Protein AF-M1NLS7-F1 (afdb_monomer)

Solvent-accessible surface area (backbone atoms only — not comparable to full-atom values): 6744 Å² total; per-residue (Å²): 143,86,83,73,52,64,53,57,59,54,39,70,31,14,44,52,48,53,53,27,53,63,67,74,65,62,52,66,69,62,51,50,51,53,51,74,77,38,82,60,50,49,46,54,43,33,30,41,42,26,51,18,30,62,67,53,44,54,85,90,66,55,61,90,79,60,52,68,75,55,49,66,70,65,54,44,78,66,51,42,55,50,37,37,54,51,47,58,44,45,70,30,74,93,73,18,61,49,35,55,54,35,57,73,71,75,50,35,70,59,38,52,54,43,55,59,73,23,61,77

Sequence (120 aa):
MGTWDVGPYDNDGAVDLLADIRADRFNFERFRFTIDEHRPDPDDSEMIIALGALASSGTDELPTGIRPEVLSRLFTPERVRWVRRQMERILDPENSELYAVWEATGELDDWLAATRAALP

Structure (mmCIF, N/CA/C/O backbone):
data_AF-M1NLS7-F1
#
_entry.id   AF-M1NLS7-F1
#
loop_
_atom_site.group_PDB
_atom_site.id
_atom_site.type_symbol
_atom_site.label_atom_id
_atom_site.label_alt_id
_atom_site.label_comp_id
_atom_site.label_asym_id
_atom_site.label_entity_id
_atom_site.label_seq_id
_atom_site.pdbx_PDB_ins_code
_atom_site.Cartn_x
_atom_site.Cartn_y
_atom_site.Cartn_z
_atom_site.occupancy
_atom_site.B_iso_or_equiv
_atom_site.auth_seq_id
_atom_site.auth_comp_id
_atom_site.auth_asym_id
_atom_site.auth_atom_id
_atom_site.pdbx_PDB_model_num
ATOM 1 N N . MET A 1 1 ? -23.649 -6.437 4.377 1.00 40.03 1 MET A N 1
ATOM 2 C CA . MET A 1 1 ? -22.583 -6.792 5.335 1.00 40.03 1 MET A CA 1
ATOM 3 C C . MET A 1 1 ? -21.835 -7.957 4.715 1.00 40.03 1 MET A C 1
ATOM 5 O O . MET A 1 1 ? -22.459 -8.997 4.546 1.00 40.03 1 MET A O 1
ATOM 9 N N . GLY A 1 2 ? -20.602 -7.729 4.252 1.00 40.19 2 GLY A N 1
ATOM 10 C CA . GLY A 1 2 ? -19.792 -8.711 3.512 1.00 40.19 2 GLY A CA 1
ATOM 11 C C . GLY A 1 2 ? -19.268 -8.236 2.149 1.00 40.19 2 GLY A C 1
ATOM 12 O O . GLY A 1 2 ? -19.259 -9.030 1.217 1.00 40.19 2 GLY A O 1
ATOM 13 N N . THR A 1 3 ? -18.909 -6.955 2.004 1.00 41.38 3 THR A N 1
ATOM 14 C CA . THR A 1 3 ? -18.316 -6.424 0.754 1.00 41.38 3 THR A CA 1
ATOM 15 C C . THR A 1 3 ? -16.824 -6.104 0.902 1.00 41.38 3 THR A C 1
ATOM 17 O O . THR A 1 3 ? -16.154 -5.948 -0.103 1.00 41.38 3 THR A O 1
ATOM 20 N N . TRP A 1 4 ? -16.305 -6.040 2.130 1.00 47.59 4 TRP A N 1
ATOM 21 C CA . TRP A 1 4 ? -14.919 -5.682 2.416 1.00 47.59 4 TRP A CA 1
ATOM 22 C C . TRP A 1 4 ? -14.229 -6.932 2.954 1.00 47.59 4 TRP A C 1
ATOM 24 O O . TRP A 1 4 ? -14.621 -7.437 4.005 1.00 47.59 4 TRP A O 1
ATOM 34 N N . ASP A 1 5 ? -13.280 -7.475 2.199 1.00 61.09 5 ASP A N 1
ATOM 35 C CA . ASP A 1 5 ? -12.323 -8.431 2.749 1.00 61.09 5 ASP A CA 1
ATOM 36 C C . ASP A 1 5 ? -11.158 -7.612 3.324 1.00 61.09 5 ASP A C 1
ATOM 38 O O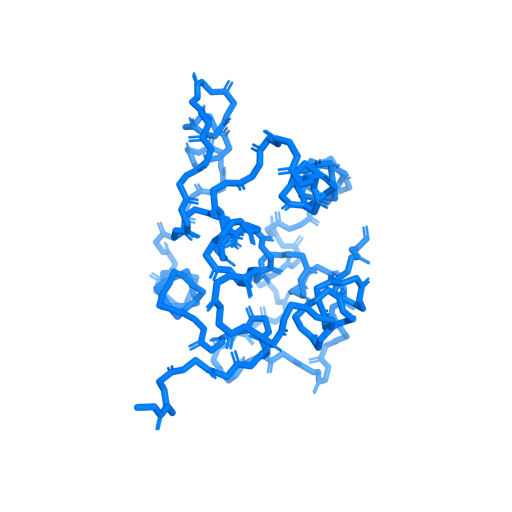 . ASP A 1 5 ? -10.776 -6.579 2.773 1.00 61.09 5 ASP A O 1
ATOM 42 N N . VAL A 1 6 ? -10.602 -8.029 4.458 1.00 61.53 6 VAL A N 1
ATOM 43 C CA . VAL A 1 6 ? -9.559 -7.260 5.170 1.00 61.53 6 VAL A CA 1
ATOM 44 C C . VAL A 1 6 ? -8.188 -7.349 4.488 1.00 61.53 6 VAL A C 1
ATOM 46 O O . VAL A 1 6 ? -7.204 -6.779 4.966 1.00 61.53 6 VAL A O 1
ATOM 49 N N . GLY A 1 7 ? -8.097 -8.097 3.387 1.00 69.94 7 GLY A N 1
ATOM 50 C CA . GLY A 1 7 ? -6.874 -8.277 2.630 1.00 69.94 7 GLY A CA 1
ATOM 51 C C . GLY A 1 7 ? -6.473 -7.024 1.841 1.00 69.94 7 GLY A C 1
ATOM 52 O O . GLY A 1 7 ? -7.306 -6.219 1.418 1.00 69.94 7 GLY A O 1
ATOM 53 N N . PRO A 1 8 ? -5.166 -6.841 1.587 1.00 78.44 8 PRO A N 1
ATOM 54 C CA . PRO A 1 8 ? -4.635 -5.640 0.940 1.00 78.44 8 PRO A CA 1
ATOM 55 C C . PRO A 1 8 ? -5.007 -5.508 -0.548 1.00 78.44 8 PRO A C 1
ATOM 57 O O . PRO A 1 8 ? -4.632 -4.520 -1.172 1.00 78.44 8 PRO A O 1
ATOM 60 N N . TYR A 1 9 ? -5.696 -6.494 -1.132 1.00 83.19 9 TYR A N 1
ATOM 61 C CA . TYR A 1 9 ? -6.033 -6.551 -2.560 1.00 83.19 9 TYR A CA 1
ATOM 62 C C . TYR A 1 9 ? -7.534 -6.581 -2.850 1.00 83.19 9 TYR A C 1
ATOM 64 O O . TYR A 1 9 ? -7.913 -6.589 -4.021 1.00 83.19 9 TYR A O 1
ATOM 72 N N . ASP A 1 10 ? -8.362 -6.617 -1.810 1.00 81.31 10 ASP A N 1
ATOM 73 C CA . ASP A 1 10 ? -9.784 -6.937 -1.941 1.00 81.31 10 ASP A CA 1
ATOM 74 C C . ASP A 1 10 ? -10.687 -5.699 -1.935 1.00 81.31 10 ASP A C 1
ATOM 76 O O . ASP A 1 10 ? -11.869 -5.799 -2.256 1.00 81.31 10 ASP A O 1
ATOM 80 N N . ASN A 1 11 ? -10.124 -4.538 -1.597 1.00 84.31 11 ASN A N 1
ATOM 81 C CA . ASN A 1 11 ? -10.836 -3.264 -1.598 1.00 84.31 11 ASN A CA 1
ATOM 82 C C . ASN A 1 11 ? -10.872 -2.649 -3.009 1.00 84.31 11 ASN A C 1
ATOM 84 O O . ASN A 1 11 ? -9.990 -2.920 -3.832 1.00 84.31 11 ASN A O 1
ATOM 88 N N . ASP A 1 12 ? -11.877 -1.820 -3.292 1.00 86.62 12 ASP A N 1
ATOM 89 C CA . ASP A 1 12 ? -12.167 -1.319 -4.642 1.00 86.62 12 ASP A CA 1
ATOM 90 C C . ASP A 1 12 ? -10.965 -0.572 -5.255 1.00 86.62 12 ASP A C 1
ATOM 92 O O . ASP A 1 12 ? -10.552 -0.881 -6.380 1.00 86.62 12 ASP A O 1
ATOM 96 N N . GLY A 1 13 ? -10.306 0.311 -4.493 1.00 86.94 13 GLY A N 1
ATOM 97 C CA . GLY A 1 13 ? -9.109 1.016 -4.957 1.00 86.94 13 GLY A CA 1
ATOM 98 C C . GLY A 1 13 ? -7.941 0.065 -5.244 1.00 86.94 13 GLY A C 1
ATOM 99 O O . GLY A 1 13 ? -7.218 0.204 -6.237 1.00 86.94 13 GLY A O 1
ATOM 100 N N . ALA A 1 14 ? -7.775 -0.975 -4.424 1.00 90.12 14 ALA A N 1
ATOM 101 C CA . ALA A 1 14 ? -6.747 -1.991 -4.635 1.00 90.12 14 ALA A CA 1
ATOM 102 C C . ALA A 1 14 ? -7.000 -2.814 -5.913 1.00 90.12 14 ALA A C 1
ATOM 104 O O . ALA A 1 14 ? -6.064 -3.093 -6.674 1.00 90.12 14 ALA A O 1
ATOM 105 N N . VAL A 1 15 ? -8.257 -3.170 -6.181 1.00 91.06 15 VAL A N 1
ATOM 106 C CA . VAL A 1 15 ? -8.663 -3.898 -7.391 1.00 91.06 15 VAL A CA 1
ATOM 107 C C . VAL A 1 15 ? -8.373 -3.073 -8.647 1.00 91.06 15 VAL A C 1
ATOM 109 O O . VAL A 1 15 ? -7.796 -3.607 -9.606 1.00 91.06 15 VAL A O 1
ATOM 112 N N . ASP A 1 16 ? -8.696 -1.781 -8.625 1.00 92.69 16 ASP A N 1
ATOM 113 C CA . ASP A 1 16 ? -8.453 -0.860 -9.737 1.00 92.69 16 ASP A CA 1
ATOM 114 C C . ASP A 1 16 ? -6.958 -0.675 -10.016 1.00 92.69 16 ASP A C 1
ATOM 116 O O . ASP A 1 16 ? -6.514 -0.805 -11.166 1.00 92.69 16 ASP A O 1
ATOM 120 N N . LEU A 1 17 ? -6.142 -0.501 -8.971 1.00 94.12 17 LEU A N 1
ATOM 121 C CA . LEU A 1 17 ? -4.686 -0.469 -9.110 1.00 94.12 17 LEU A CA 1
ATOM 122 C C . LEU A 1 17 ? -4.157 -1.737 -9.788 1.00 94.12 17 LEU A C 1
ATOM 124 O O . LEU A 1 17 ? -3.354 -1.662 -10.723 1.00 94.12 17 LEU A O 1
ATOM 128 N N . LEU A 1 18 ? -4.576 -2.915 -9.318 1.00 93.06 18 LEU A N 1
ATOM 129 C CA . LEU A 1 18 ? -4.117 -4.180 -9.886 1.00 93.06 18 LEU A CA 1
ATOM 130 C C . LEU A 1 18 ? -4.538 -4.311 -11.354 1.00 93.06 18 LEU A C 1
ATOM 132 O O . LEU A 1 18 ? 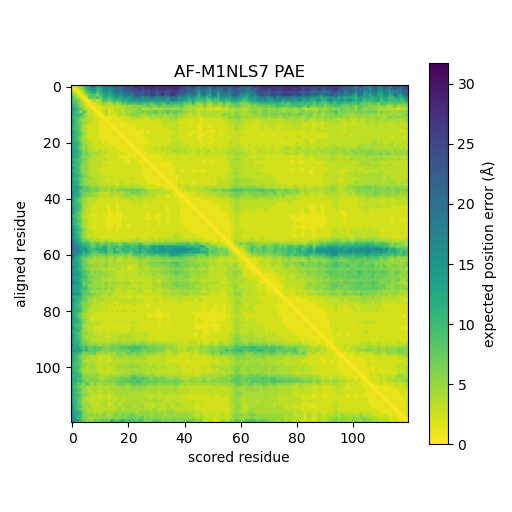-3.763 -4.817 -12.170 1.00 93.06 18 LEU A O 1
ATOM 136 N N . ALA A 1 19 ? -5.738 -3.856 -11.716 1.00 93.19 19 ALA A N 1
ATOM 137 C CA . ALA A 1 19 ? -6.190 -3.821 -13.102 1.00 93.19 19 ALA A CA 1
ATOM 138 C C . ALA A 1 19 ? -5.312 -2.903 -13.971 1.00 93.19 19 ALA A C 1
ATOM 140 O O . ALA A 1 19 ? -4.920 -3.294 -15.076 1.00 93.19 19 ALA A O 1
ATOM 141 N N . ASP A 1 20 ? -4.937 -1.728 -13.468 1.00 94.25 20 ASP A N 1
ATOM 142 C CA . ASP A 1 20 ? -4.078 -0.785 -14.182 1.00 94.25 20 ASP A CA 1
ATOM 143 C C . ASP A 1 20 ? -2.625 -1.251 -14.298 1.00 94.25 20 ASP A C 1
ATOM 145 O O . ASP A 1 20 ? -2.012 -1.062 -15.352 1.00 94.25 20 ASP A O 1
ATOM 149 N N . ILE A 1 21 ? -2.075 -1.918 -13.279 1.00 93.06 21 ILE A N 1
ATOM 150 C CA . ILE A 1 21 ? -0.745 -2.539 -13.364 1.00 93.06 21 ILE A CA 1
ATOM 151 C C . ILE A 1 21 ? -0.751 -3.654 -14.418 1.00 93.06 21 ILE A C 1
ATOM 153 O O . ILE A 1 21 ? 0.155 -3.721 -15.250 1.00 93.06 21 ILE A O 1
ATOM 157 N N . ARG A 1 22 ? -1.782 -4.511 -14.434 1.00 92.06 22 ARG A N 1
ATOM 158 C CA . ARG A 1 22 ? -1.924 -5.588 -15.437 1.00 92.06 22 ARG A CA 1
ATOM 159 C C . ARG A 1 22 ? -2.030 -5.045 -16.861 1.00 92.06 22 ARG A C 1
ATOM 161 O O . ARG A 1 22 ? -1.535 -5.673 -17.794 1.00 92.06 22 ARG A O 1
ATOM 168 N N . ALA A 1 23 ? -2.682 -3.898 -17.023 1.00 92.12 23 ALA A N 1
ATOM 169 C CA . ALA A 1 23 ? -2.868 -3.243 -18.310 1.00 92.12 23 ALA A CA 1
ATOM 170 C C . ALA A 1 23 ? -1.705 -2.318 -18.718 1.00 92.12 23 ALA A C 1
ATOM 172 O O . ALA A 1 23 ? -1.809 -1.675 -19.762 1.00 92.12 23 ALA A O 1
ATOM 173 N N . ASP A 1 24 ? -0.631 -2.234 -17.920 1.00 89.81 24 ASP A N 1
ATOM 174 C CA . ASP A 1 24 ? 0.500 -1.309 -18.116 1.00 89.81 24 ASP A CA 1
ATOM 175 C C . ASP A 1 24 ? 0.065 0.172 -18.194 1.00 89.81 24 ASP A C 1
ATOM 177 O O . ASP A 1 24 ? 0.661 0.993 -18.890 1.00 89.81 24 ASP A O 1
ATOM 181 N N . ARG A 1 25 ? -1.020 0.521 -17.489 1.00 93.56 25 ARG A N 1
ATOM 182 C CA . ARG A 1 25 ? -1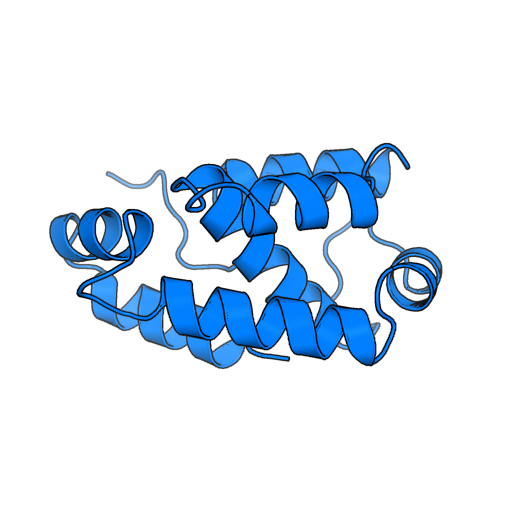.582 1.882 -17.421 1.00 93.56 25 ARG A CA 1
ATOM 183 C C . ARG A 1 25 ? -1.195 2.632 -16.153 1.00 93.56 25 ARG A C 1
ATOM 185 O O . ARG A 1 25 ? -1.284 3.859 -16.126 1.00 93.56 25 ARG A O 1
ATOM 192 N N . PHE A 1 26 ? -0.758 1.917 -15.118 1.00 94.50 26 PHE A N 1
ATOM 193 C CA . PHE A 1 26 ? -0.396 2.540 -13.853 1.00 94.50 26 PHE A CA 1
ATOM 194 C C . PHE A 1 26 ? 0.885 3.380 -13.976 1.00 94.50 26 PHE A C 1
ATOM 196 O O . PHE A 1 26 ? 1.946 2.884 -14.358 1.00 94.50 26 PHE A O 1
ATOM 203 N N . ASN A 1 27 ? 0.801 4.659 -13.600 1.00 94.25 27 ASN A N 1
ATOM 204 C CA . ASN A 1 27 ? 1.940 5.573 -13.565 1.00 94.25 27 ASN A CA 1
ATOM 205 C C . ASN A 1 27 ? 2.224 6.019 -12.127 1.00 94.25 27 ASN A C 1
ATOM 207 O O . ASN A 1 27 ? 1.555 6.907 -11.597 1.00 94.25 27 ASN A O 1
ATOM 211 N N . PHE A 1 28 ? 3.269 5.436 -11.537 1.00 94.75 28 PHE A N 1
ATOM 212 C CA . PHE A 1 28 ? 3.655 5.702 -10.153 1.00 94.75 28 PHE A CA 1
ATOM 213 C C . PHE A 1 28 ? 3.976 7.176 -9.891 1.00 94.75 28 PHE A C 1
ATOM 215 O O . PHE A 1 28 ? 3.577 7.701 -8.864 1.00 94.75 28 PHE A O 1
ATOM 222 N N . GLU A 1 29 ? 4.690 7.859 -10.790 1.00 94.81 29 GLU A N 1
ATOM 223 C CA . GLU A 1 29 ? 5.098 9.253 -10.549 1.00 94.81 29 GLU A CA 1
ATOM 224 C C . GLU A 1 29 ? 3.900 10.200 -10.575 1.00 94.81 29 GLU A C 1
ATOM 226 O O . GLU A 1 29 ? 3.817 11.114 -9.759 1.00 94.81 29 GLU A O 1
ATOM 231 N N . ARG A 1 30 ? 2.945 9.955 -11.480 1.00 94.50 30 ARG A N 1
ATOM 232 C CA . ARG A 1 30 ? 1.688 10.708 -11.512 1.00 94.50 30 ARG A CA 1
ATOM 233 C C . ARG A 1 30 ? 0.895 10.487 -10.228 1.00 94.50 30 ARG A C 1
ATOM 235 O O . ARG A 1 30 ? 0.457 11.461 -9.631 1.00 94.50 30 ARG A O 1
ATOM 242 N N . PHE A 1 31 ? 0.739 9.229 -9.819 1.00 94.88 31 PHE A N 1
ATOM 243 C CA . PHE A 1 31 ? 0.038 8.883 -8.586 1.00 94.88 31 PHE A CA 1
ATOM 244 C C . PHE A 1 31 ? 0.711 9.532 -7.370 1.00 94.88 31 PHE A C 1
ATOM 246 O O . PHE A 1 31 ? 0.081 10.282 -6.635 1.00 94.88 31 PHE A O 1
ATOM 253 N N . ARG A 1 32 ? 2.029 9.357 -7.230 1.00 94.94 32 ARG A N 1
ATOM 254 C CA . ARG A 1 32 ? 2.843 9.979 -6.182 1.00 94.94 32 ARG A CA 1
ATOM 255 C C . ARG A 1 32 ? 2.640 11.490 -6.112 1.00 94.94 32 ARG A C 1
ATOM 257 O O . ARG A 1 32 ? 2.449 12.020 -5.027 1.00 94.94 32 ARG A O 1
ATOM 264 N N . PHE A 1 33 ? 2.682 12.173 -7.255 1.00 94.44 33 PHE A N 1
ATOM 265 C CA . PHE A 1 33 ? 2.484 13.618 -7.323 1.00 94.44 33 PHE A CA 1
ATOM 266 C C . PHE A 1 33 ? 1.102 14.031 -6.802 1.00 94.44 33 PHE A C 1
ATOM 268 O O . PHE A 1 33 ? 1.013 14.947 -5.991 1.00 94.44 33 PHE A O 1
ATOM 275 N N . THR A 1 34 ? 0.040 13.323 -7.197 1.00 93.12 34 THR A N 1
ATOM 276 C CA . THR A 1 34 ? -1.323 13.581 -6.709 1.00 93.12 34 THR A CA 1
ATOM 277 C C . THR A 1 34 ? -1.420 13.473 -5.184 1.00 93.12 34 THR A C 1
ATOM 279 O O . THR A 1 34 ? -1.953 14.383 -4.551 1.00 93.12 34 THR A O 1
ATOM 282 N N . ILE A 1 35 ? -0.844 12.415 -4.606 1.00 93.94 35 ILE A N 1
ATOM 283 C CA . ILE A 1 35 ? -0.849 12.136 -3.159 1.00 93.94 35 ILE A CA 1
ATOM 284 C C . ILE A 1 35 ? 0.081 13.076 -2.374 1.00 93.94 35 ILE A C 1
ATOM 286 O O . ILE A 1 35 ? -0.129 13.342 -1.194 1.00 93.94 35 ILE A O 1
ATOM 290 N N . ASP A 1 36 ? 1.145 13.583 -2.994 1.00 91.75 36 ASP A N 1
ATOM 291 C CA . ASP A 1 36 ? 2.004 14.581 -2.352 1.00 91.75 36 ASP A CA 1
ATOM 292 C C . ASP A 1 36 ? 1.329 15.974 -2.339 1.00 91.75 36 ASP A C 1
ATOM 294 O O . ASP A 1 36 ? 1.587 16.764 -1.429 1.00 91.75 36 ASP A O 1
ATOM 298 N N . GLU A 1 37 ? 0.453 16.278 -3.307 1.00 92.31 37 GLU A N 1
ATOM 299 C CA . GLU A 1 37 ? -0.308 17.538 -3.361 1.00 92.31 37 GLU A CA 1
ATOM 300 C C . GLU A 1 37 ? -1.591 17.531 -2.514 1.00 92.31 37 GLU A C 1
ATOM 302 O O . GLU A 1 37 ? -2.025 18.591 -2.056 1.00 92.31 37 GLU A O 1
ATOM 307 N N . HIS A 1 38 ? -2.197 16.364 -2.291 1.00 87.50 38 HIS A N 1
ATOM 308 C CA . HIS A 1 38 ? -3.494 16.234 -1.624 1.00 87.50 38 HIS A CA 1
ATOM 309 C C . HIS A 1 38 ? -3.474 15.128 -0.571 1.00 87.50 38 HIS A C 1
ATOM 311 O O . HIS A 1 38 ? -2.665 14.210 -0.612 1.00 87.50 38 HIS A O 1
ATOM 317 N N . ARG A 1 39 ? -4.387 15.201 0.399 1.00 85.12 39 ARG A N 1
ATOM 318 C CA . ARG A 1 39 ? -4.601 14.072 1.308 1.00 85.12 39 ARG A CA 1
ATOM 319 C C . ARG A 1 39 ? -5.194 12.901 0.504 1.00 85.12 39 ARG A C 1
ATOM 321 O O . ARG A 1 39 ? -6.130 13.169 -0.245 1.00 85.12 39 ARG A O 1
ATOM 328 N N . PRO A 1 40 ? -4.694 11.662 0.668 1.00 90.94 40 PRO A N 1
ATOM 329 C CA . PRO A 1 40 ? -5.315 10.497 0.048 1.00 90.94 40 PRO A CA 1
ATOM 330 C C . PRO A 1 40 ? -6.739 10.320 0.576 1.00 90.94 40 PRO A C 1
ATOM 332 O O . PRO A 1 40 ? -6.968 10.408 1.788 1.00 90.94 40 PRO A O 1
ATOM 335 N N . ASP A 1 41 ? -7.671 10.067 -0.333 1.00 92.12 41 ASP A N 1
ATOM 336 C CA . ASP A 1 41 ? -9.010 9.594 0.004 1.00 92.12 41 ASP A CA 1
ATOM 337 C C . ASP A 1 41 ? -8.979 8.079 0.346 1.00 92.12 41 ASP A C 1
ATOM 339 O O . ASP A 1 41 ? -7.892 7.480 0.420 1.00 92.12 41 ASP A O 1
ATOM 343 N N . PRO A 1 42 ? -10.122 7.441 0.663 1.00 92.00 42 PRO A N 1
ATOM 344 C CA . PRO A 1 42 ? -10.153 6.007 0.943 1.00 92.00 42 PRO A CA 1
ATOM 345 C C . PRO A 1 42 ? -9.599 5.138 -0.197 1.00 92.00 42 PRO A C 1
ATOM 347 O O . PRO A 1 42 ? -8.766 4.274 0.076 1.00 92.00 42 PRO A O 1
ATOM 350 N N . ASP A 1 43 ? -9.963 5.414 -1.449 1.00 92.25 43 ASP A N 1
ATOM 351 C CA . ASP A 1 43 ? -9.545 4.619 -2.610 1.00 92.25 43 ASP A CA 1
ATOM 352 C C . ASP A 1 43 ? -8.030 4.757 -2.836 1.00 92.25 43 ASP A C 1
ATOM 354 O O . ASP A 1 43 ? -7.311 3.762 -2.961 1.00 92.25 43 ASP A O 1
ATOM 358 N N . ASP A 1 44 ? -7.504 5.984 -2.781 1.00 94.44 44 ASP A N 1
ATOM 359 C CA . ASP A 1 44 ? -6.067 6.267 -2.825 1.00 94.44 44 ASP A CA 1
ATOM 360 C C . ASP A 1 44 ? -5.312 5.520 -1.711 1.00 94.44 44 ASP A C 1
ATOM 362 O O . ASP A 1 44 ? -4.211 4.992 -1.915 1.00 94.44 44 ASP A O 1
ATOM 366 N N . SER A 1 45 ? -5.899 5.471 -0.513 1.00 94.06 45 SER A N 1
ATOM 367 C CA . SER A 1 45 ? -5.315 4.799 0.647 1.00 94.06 45 SER A CA 1
ATOM 368 C C . SER A 1 45 ? -5.263 3.281 0.456 1.00 94.06 45 SER A C 1
ATOM 370 O O . SER A 1 45 ? -4.241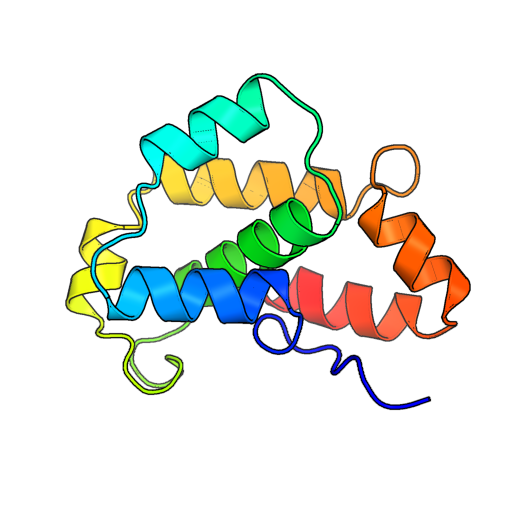 2.655 0.749 1.00 94.06 45 SER A O 1
ATOM 372 N N . GLU A 1 46 ? -6.315 2.686 -0.098 1.00 93.81 46 GLU A N 1
ATOM 373 C CA . GLU A 1 46 ? -6.359 1.269 -0.465 1.00 93.81 46 GLU A CA 1
ATOM 374 C C . GLU A 1 46 ? -5.318 0.932 -1.536 1.00 93.81 46 GLU A C 1
ATOM 376 O O . GLU A 1 46 ? -4.582 -0.050 -1.401 1.00 93.81 46 GLU A O 1
ATOM 381 N N . MET A 1 47 ? -5.176 1.785 -2.557 1.00 95.19 47 MET A N 1
ATOM 382 C CA . MET A 1 47 ? -4.127 1.652 -3.570 1.00 95.19 47 MET A CA 1
ATOM 383 C C . MET A 1 47 ? -2.729 1.675 -2.936 1.00 95.19 47 MET A C 1
ATOM 385 O O . MET A 1 47 ? -1.867 0.868 -3.289 1.00 95.19 47 MET A O 1
ATOM 389 N N . ILE A 1 48 ? -2.478 2.573 -1.980 1.00 95.56 48 ILE A N 1
ATOM 390 C CA . ILE A 1 48 ? -1.192 2.658 -1.270 1.00 95.56 48 ILE A CA 1
ATOM 391 C C . ILE A 1 48 ? -0.920 1.389 -0.452 1.00 95.56 48 ILE A C 1
ATOM 393 O O . ILE A 1 48 ? 0.207 0.888 -0.471 1.00 95.56 48 ILE A O 1
ATOM 397 N N . ILE A 1 49 ? -1.928 0.846 0.233 1.00 93.44 49 ILE A N 1
ATOM 398 C CA . ILE A 1 49 ? -1.803 -0.408 0.990 1.00 93.44 49 ILE A CA 1
ATOM 399 C C . ILE A 1 49 ? -1.493 -1.575 0.046 1.00 93.44 49 ILE A C 1
ATOM 401 O O . ILE A 1 49 ? -0.575 -2.353 0.315 1.00 93.44 49 ILE A O 1
ATOM 405 N N . ALA A 1 50 ? -2.177 -1.654 -1.096 1.00 93.06 50 ALA A N 1
ATOM 406 C CA . ALA A 1 50 ? -1.916 -2.654 -2.126 1.00 93.06 50 ALA A CA 1
ATOM 407 C C . ALA A 1 50 ? -0.495 -2.535 -2.705 1.00 93.06 50 ALA A C 1
ATOM 409 O O . ALA A 1 50 ? 0.188 -3.544 -2.890 1.00 93.06 50 ALA A O 1
ATOM 410 N N . LEU A 1 51 ? -0.000 -1.312 -2.942 1.00 94.25 51 LEU A N 1
ATOM 411 C CA . LEU A 1 51 ? 1.397 -1.076 -3.329 1.00 94.25 51 LEU A CA 1
ATOM 412 C C . LEU A 1 51 ? 2.373 -1.557 -2.252 1.00 94.25 51 LEU A C 1
ATOM 414 O O . LEU A 1 51 ? 3.416 -2.116 -2.587 1.00 94.25 51 LEU A O 1
ATOM 418 N N . GLY A 1 52 ? 2.044 -1.351 -0.977 1.00 93.00 52 GLY A N 1
ATOM 419 C CA . GLY A 1 52 ? 2.827 -1.845 0.151 1.00 93.00 52 GLY A CA 1
ATOM 420 C C . GLY A 1 52 ? 2.924 -3.361 0.159 1.00 93.00 52 GLY A C 1
ATOM 421 O O . GLY A 1 52 ? 4.023 -3.914 0.160 1.00 93.00 52 GLY A O 1
ATOM 422 N N . ALA A 1 53 ? 1.777 -4.028 0.050 1.00 91.19 53 ALA A N 1
ATOM 423 C CA . ALA A 1 53 ? 1.707 -5.477 -0.029 1.00 91.19 53 ALA A CA 1
ATOM 424 C C . ALA A 1 53 ? 2.499 -6.017 -1.228 1.00 91.19 53 ALA A C 1
ATOM 426 O O . ALA A 1 53 ? 3.302 -6.932 -1.056 1.00 91.19 53 ALA A O 1
ATOM 427 N N . LEU A 1 54 ? 2.365 -5.419 -2.419 1.00 91.38 54 LEU A N 1
ATOM 428 C CA . LEU A 1 54 ? 3.129 -5.822 -3.607 1.00 91.38 54 LEU A CA 1
ATOM 429 C C . LEU A 1 54 ? 4.643 -5.626 -3.437 1.00 91.38 54 LEU A C 1
ATOM 431 O O . LEU A 1 54 ? 5.416 -6.421 -3.967 1.00 91.38 54 LEU A O 1
ATOM 435 N N . ALA A 1 55 ? 5.074 -4.577 -2.731 1.00 90.62 55 ALA A N 1
ATOM 436 C CA . ALA A 1 55 ? 6.487 -4.326 -2.447 1.00 90.62 55 ALA A CA 1
ATOM 437 C C . ALA A 1 55 ? 7.067 -5.309 -1.416 1.00 90.62 55 ALA A C 1
ATOM 439 O O . ALA A 1 55 ? 8.254 -5.628 -1.485 1.00 90.62 55 ALA A O 1
ATOM 440 N N . SER A 1 56 ? 6.232 -5.783 -0.488 1.00 85.94 56 SER A N 1
ATOM 441 C CA . SER A 1 56 ? 6.576 -6.777 0.538 1.00 85.94 56 SER A CA 1
ATOM 442 C C . SER A 1 56 ? 6.486 -8.223 0.045 1.00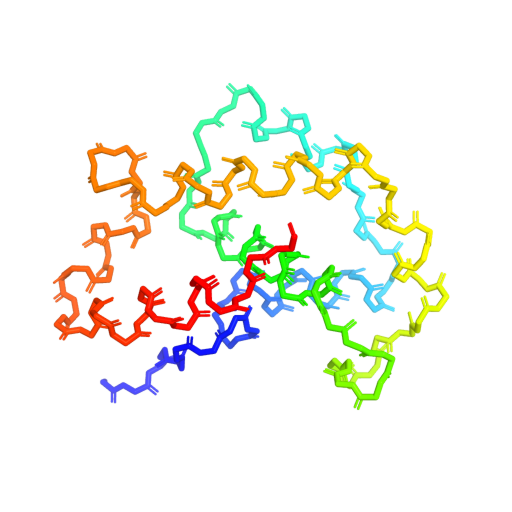 85.94 56 SER A C 1
ATOM 444 O O . SER A 1 56 ? 7.107 -9.108 0.632 1.00 85.94 56 SER A O 1
ATOM 446 N N . SER A 1 57 ? 5.703 -8.477 -1.007 1.00 81.88 57 SER A N 1
ATOM 447 C CA . SER A 1 57 ? 5.408 -9.829 -1.486 1.00 81.88 57 SER A CA 1
ATOM 448 C C . SER A 1 57 ? 6.627 -10.490 -2.128 1.00 81.88 57 SER A C 1
ATOM 450 O O . SER A 1 57 ? 7.324 -9.899 -2.959 1.00 81.88 57 SER A O 1
ATOM 452 N N . GLY A 1 58 ? 6.845 -11.763 -1.796 1.00 68.62 58 GLY A N 1
ATOM 453 C CA . GLY A 1 58 ? 7.761 -12.614 -2.547 1.00 68.62 58 GLY A CA 1
ATOM 454 C C . GLY A 1 58 ? 7.227 -12.918 -3.952 1.00 68.62 58 GLY A C 1
ATOM 455 O O . GLY A 1 58 ? 6.032 -12.817 -4.225 1.00 68.62 58 GLY A O 1
ATOM 456 N N . THR A 1 59 ? 8.112 -13.343 -4.858 1.00 65.56 59 THR A N 1
ATOM 457 C CA . THR A 1 59 ? 7.770 -13.707 -6.249 1.00 65.56 59 THR A CA 1
ATOM 458 C C . THR A 1 59 ? 6.646 -14.752 -6.349 1.00 65.56 59 THR A C 1
ATOM 460 O O . THR A 1 59 ? 5.905 -14.750 -7.329 1.00 65.56 59 THR A O 1
ATOM 463 N N . ASP A 1 60 ? 6.511 -15.618 -5.340 1.00 63.91 60 ASP A N 1
ATOM 464 C CA . ASP A 1 60 ? 5.540 -16.719 -5.296 1.00 63.91 60 ASP A CA 1
ATOM 465 C C . ASP A 1 60 ? 4.163 -16.316 -4.726 1.00 63.91 60 ASP A C 1
ATOM 467 O O . ASP A 1 60 ? 3.217 -17.097 -4.800 1.00 63.91 60 ASP A O 1
ATOM 471 N N . GLU A 1 61 ? 4.026 -15.100 -4.188 1.00 77.12 61 GLU A N 1
ATOM 472 C CA . GLU A 1 61 ? 2.813 -14.612 -3.503 1.00 77.12 61 GLU A CA 1
ATOM 473 C C . GLU A 1 61 ? 2.102 -13.497 -4.286 1.00 77.12 61 GLU A C 1
ATOM 475 O O . GLU A 1 61 ? 1.220 -12.808 -3.773 1.00 77.12 61 GLU A O 1
ATOM 480 N N . LEU A 1 62 ? 2.484 -13.296 -5.550 1.00 81.31 62 LEU A N 1
ATOM 481 C CA . LEU A 1 62 ? 1.940 -12.212 -6.357 1.00 81.31 62 LEU A CA 1
ATOM 482 C C . LEU A 1 62 ? 0.484 -12.469 -6.769 1.00 81.31 62 LEU A C 1
ATOM 484 O O . LEU A 1 62 ? 0.139 -13.584 -7.177 1.00 81.31 62 LEU A O 1
ATOM 488 N N . PRO A 1 63 ? -0.367 -11.424 -6.775 1.00 84.50 63 PRO A N 1
ATOM 489 C CA . PRO A 1 63 ? -1.713 -11.530 -7.315 1.00 84.50 63 PRO A CA 1
ATOM 490 C C . PRO A 1 63 ? -1.707 -12.032 -8.760 1.00 84.50 63 PRO A C 1
ATOM 492 O O . PRO A 1 63 ? -0.847 -11.674 -9.571 1.00 84.50 63 PRO A O 1
ATOM 495 N N . THR A 1 64 ? -2.723 -12.819 -9.120 1.00 83.56 64 THR A N 1
ATOM 496 C CA . THR A 1 64 ? -2.836 -13.397 -10.468 1.00 83.56 64 THR A CA 1
ATOM 497 C C . THR A 1 64 ? -2.718 -12.314 -11.548 1.00 83.56 64 THR A C 1
ATOM 499 O O . THR A 1 64 ? -3.363 -11.261 -11.480 1.00 83.56 64 THR A O 1
ATOM 502 N N . GLY A 1 65 ? -1.887 -12.576 -12.560 1.00 83.75 65 GLY A N 1
ATOM 503 C CA . GLY A 1 65 ? -1.643 -11.667 -13.684 1.00 83.75 65 GLY A CA 1
ATOM 504 C C . GLY A 1 65 ? -0.618 -10.562 -13.411 1.00 83.75 65 GLY A C 1
ATOM 505 O O . GLY A 1 65 ? -0.245 -9.859 -14.349 1.00 83.75 65 GLY A O 1
ATOM 506 N N . ILE A 1 66 ? -0.125 -10.421 -12.177 1.00 87.25 66 ILE A N 1
ATOM 507 C CA . ILE A 1 66 ? 1.003 -9.542 -11.865 1.00 87.25 66 ILE A CA 1
ATOM 508 C C . ILE A 1 66 ? 2.303 -10.295 -12.120 1.00 87.25 66 ILE A C 1
ATOM 510 O O . ILE A 1 66 ? 2.512 -11.411 -11.650 1.00 87.25 66 ILE A O 1
ATOM 514 N N . ARG A 1 67 ? 3.187 -9.676 -12.899 1.00 86.00 67 ARG A N 1
ATOM 515 C CA . ARG A 1 67 ? 4.481 -10.255 -13.252 1.00 86.00 67 ARG A CA 1
ATOM 516 C C . ARG A 1 67 ? 5.595 -9.690 -12.370 1.00 86.00 67 ARG A C 1
ATOM 518 O O . ARG A 1 67 ? 5.672 -8.464 -12.245 1.00 86.00 67 ARG A O 1
ATOM 525 N N . PRO A 1 68 ? 6.533 -10.520 -11.879 1.00 84.50 68 PRO A N 1
ATOM 526 C CA . PRO A 1 68 ? 7.673 -10.052 -11.087 1.00 84.50 68 PRO A CA 1
ATOM 527 C C . PRO A 1 68 ? 8.493 -8.955 -11.778 1.00 84.50 68 PRO A C 1
ATOM 529 O O . PRO A 1 68 ? 8.961 -8.016 -11.139 1.00 84.50 68 PRO A O 1
ATOM 532 N N . GLU A 1 69 ? 8.625 -9.019 -13.108 1.00 86.31 69 GLU A N 1
ATOM 533 C CA . GLU A 1 69 ? 9.395 -8.028 -13.872 1.00 86.31 69 GLU A CA 1
ATOM 534 C C . GLU A 1 69 ? 8.722 -6.653 -13.947 1.00 86.31 69 GLU A C 1
ATOM 536 O O . GLU A 1 69 ? 9.373 -5.668 -14.300 1.00 86.31 69 GLU A O 1
ATOM 541 N N . VAL A 1 70 ? 7.409 -6.575 -13.717 1.00 85.25 70 VAL A N 1
ATOM 542 C CA . VAL A 1 70 ? 6.699 -5.293 -13.611 1.00 85.25 70 VAL A CA 1
ATOM 543 C C . VAL A 1 70 ? 6.994 -4.681 -12.247 1.00 85.25 70 VAL A C 1
ATOM 545 O O . VAL A 1 70 ? 7.353 -3.509 -12.171 1.00 85.25 70 VAL A O 1
ATOM 548 N N . LEU A 1 71 ? 6.956 -5.492 -11.188 1.00 85.56 71 LEU A N 1
ATOM 549 C CA . LEU A 1 71 ? 7.216 -5.035 -9.824 1.00 85.56 71 LEU A CA 1
ATOM 550 C C . LEU A 1 71 ? 8.66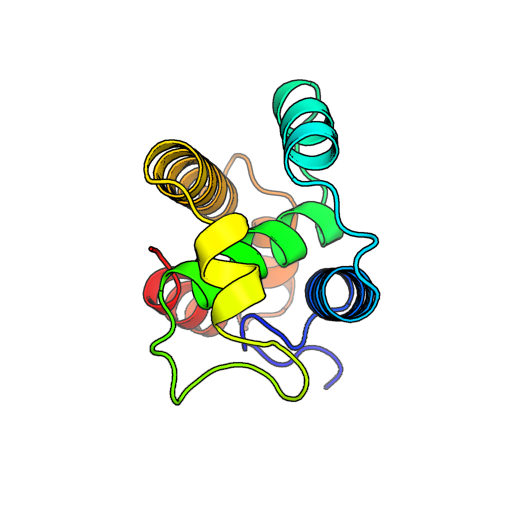0 -4.580 -9.621 1.00 85.56 71 LEU A C 1
ATOM 552 O O . LEU A 1 71 ? 8.879 -3.541 -9.008 1.00 85.56 71 LEU A O 1
ATOM 556 N N . SER A 1 72 ? 9.642 -5.271 -10.205 1.00 85.00 72 SER A N 1
ATOM 557 C CA . SER A 1 72 ? 11.050 -4.851 -10.121 1.00 85.00 72 SER A CA 1
ATOM 558 C C . SER A 1 72 ? 11.324 -3.502 -10.798 1.00 85.00 72 SER A C 1
ATOM 560 O O . SER A 1 72 ? 12.225 -2.772 -10.389 1.00 85.00 72 SER A O 1
ATOM 562 N N . ARG A 1 73 ? 10.536 -3.142 -11.821 1.00 86.06 73 ARG A N 1
ATOM 563 C CA . ARG A 1 73 ? 10.569 -1.814 -12.458 1.00 86.06 73 ARG A CA 1
ATOM 564 C C . ARG A 1 73 ? 9.771 -0.775 -11.674 1.00 86.06 73 ARG A C 1
ATOM 566 O O . ARG A 1 73 ? 10.113 0.409 -11.695 1.00 86.06 73 ARG A O 1
ATOM 573 N N . LEU A 1 74 ? 8.703 -1.206 -11.010 1.00 88.12 74 LEU A N 1
ATOM 574 C CA . LEU A 1 74 ? 7.831 -0.342 -10.230 1.00 88.12 74 LEU A CA 1
ATOM 575 C C . LEU A 1 74 ? 8.493 0.084 -8.916 1.00 88.12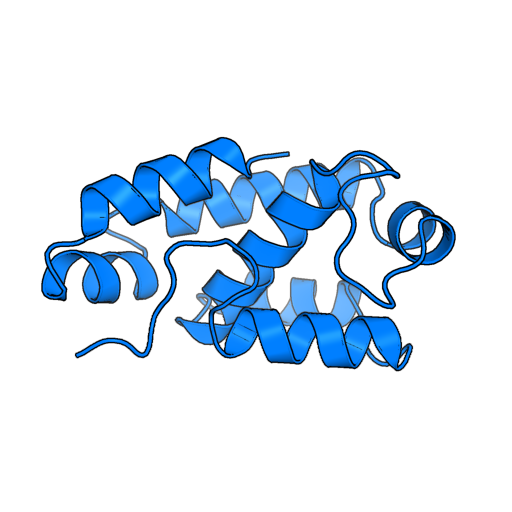 74 LEU A C 1
ATOM 577 O O . LEU A 1 74 ? 8.498 1.274 -8.606 1.00 88.12 74 LEU A O 1
ATOM 581 N N . PHE A 1 75 ? 9.108 -0.848 -8.187 1.00 90.81 75 PHE A N 1
ATOM 582 C CA . PHE A 1 75 ? 9.646 -0.625 -6.849 1.00 90.81 75 PHE A CA 1
ATOM 583 C C . PHE A 1 75 ? 11.153 -0.389 -6.852 1.00 90.81 75 PHE A C 1
ATOM 585 O O . PHE A 1 75 ? 11.971 -1.303 -6.790 1.00 90.81 75 PHE A O 1
ATOM 592 N N . THR A 1 76 ? 11.525 0.889 -6.851 1.00 92.62 76 THR A N 1
ATOM 593 C CA . THR A 1 76 ? 12.869 1.320 -6.457 1.00 92.62 76 THR A CA 1
ATOM 594 C C . THR A 1 76 ? 12.924 1.521 -4.936 1.00 92.62 76 THR A C 1
ATOM 596 O O . THR A 1 76 ? 11.886 1.774 -4.318 1.00 92.62 76 THR A O 1
ATOM 599 N N . PRO A 1 77 ? 14.113 1.515 -4.301 1.00 93.12 77 PRO A N 1
ATOM 600 C CA . PRO A 1 77 ? 14.228 1.777 -2.863 1.00 93.12 77 PRO A CA 1
ATOM 601 C C . PRO A 1 77 ? 13.618 3.117 -2.424 1.00 93.12 77 PRO A C 1
ATOM 603 O O . PRO A 1 77 ? 13.155 3.253 -1.296 1.00 93.12 77 PRO A O 1
ATOM 606 N N . GLU A 1 78 ? 13.622 4.126 -3.299 1.00 94.38 78 GLU A N 1
ATOM 607 C CA . GLU A 1 78 ? 12.970 5.411 -3.032 1.00 94.38 78 GLU A CA 1
ATOM 608 C C . GLU A 1 78 ? 11.448 5.277 -2.988 1.00 94.38 78 GLU A C 1
ATOM 610 O O . GLU A 1 78 ? 10.822 5.765 -2.046 1.00 94.38 78 GLU A O 1
ATOM 615 N N . ARG A 1 79 ? 10.866 4.587 -3.973 1.00 95.38 79 ARG A N 1
ATOM 616 C CA . ARG A 1 79 ? 9.419 4.376 -4.064 1.00 95.38 79 ARG A CA 1
ATOM 617 C C . ARG A 1 79 ? 8.907 3.516 -2.919 1.00 95.38 79 ARG A C 1
ATOM 619 O O . ARG A 1 79 ? 7.907 3.879 -2.319 1.00 95.38 79 ARG A O 1
ATOM 626 N N . VAL A 1 80 ? 9.640 2.471 -2.532 1.00 95.00 80 VAL A N 1
ATOM 627 C CA . VAL A 1 80 ? 9.311 1.656 -1.349 1.00 95.00 80 VAL A CA 1
ATOM 628 C C . VAL A 1 80 ? 9.294 2.508 -0.079 1.00 95.00 80 VAL A C 1
ATOM 630 O O . VAL A 1 80 ? 8.316 2.495 0.662 1.00 95.00 80 VAL A O 1
ATOM 633 N N . ARG A 1 81 ? 10.327 3.336 0.144 1.00 95.69 81 ARG A N 1
ATOM 634 C CA . ARG A 1 81 ? 10.341 4.264 1.287 1.00 95.69 81 ARG A CA 1
ATOM 635 C C . ARG A 1 81 ? 9.184 5.256 1.248 1.00 95.69 81 ARG A C 1
ATOM 637 O O . ARG A 1 81 ? 8.720 5.667 2.305 1.00 95.69 81 ARG A O 1
ATOM 644 N N . TRP A 1 82 ? 8.781 5.713 0.064 1.00 96.44 82 TRP A N 1
ATOM 645 C CA . TRP A 1 82 ? 7.621 6.590 -0.075 1.00 96.44 82 TRP A CA 1
ATOM 646 C C . TRP A 1 82 ? 6.327 5.854 0.292 1.00 96.44 82 TRP A C 1
ATOM 648 O O . TRP A 1 82 ? 5.599 6.358 1.139 1.00 96.44 82 TRP A O 1
ATOM 658 N N . VAL A 1 83 ? 6.104 4.645 -0.236 1.00 96.12 83 VAL A N 1
ATOM 659 C CA . VAL A 1 83 ? 4.929 3.812 0.077 1.00 96.12 83 VAL A CA 1
ATOM 660 C C . VAL A 1 83 ? 4.833 3.550 1.579 1.00 96.12 83 VAL A C 1
ATOM 662 O O . VAL A 1 83 ? 3.798 3.839 2.171 1.00 96.12 83 VAL A O 1
ATOM 665 N N . ARG A 1 84 ? 5.929 3.122 2.225 1.00 95.69 84 ARG A N 1
ATOM 666 C CA . ARG A 1 84 ? 5.972 2.913 3.683 1.00 95.69 84 ARG A CA 1
ATOM 667 C C . ARG A 1 84 ? 5.522 4.157 4.457 1.00 95.69 84 ARG A C 1
ATOM 669 O O . ARG A 1 84 ? 4.673 4.046 5.333 1.00 95.69 84 ARG A O 1
ATOM 676 N N . ARG A 1 85 ? 6.044 5.343 4.113 1.00 95.19 85 ARG A N 1
ATOM 677 C CA . ARG A 1 85 ? 5.653 6.598 4.786 1.00 95.19 85 ARG A CA 1
ATOM 678 C C . ARG A 1 85 ? 4.173 6.922 4.608 1.00 95.19 85 ARG A C 1
ATOM 680 O O . ARG A 1 85 ? 3.562 7.440 5.534 1.00 95.19 85 ARG A O 1
ATOM 687 N N . GLN A 1 86 ? 3.601 6.666 3.432 1.00 95.50 86 GLN A N 1
ATOM 688 C CA . GLN A 1 86 ? 2.175 6.919 3.227 1.00 95.50 86 GLN A CA 1
ATOM 689 C C . GLN A 1 86 ? 1.312 5.904 3.982 1.00 95.50 86 GLN A C 1
ATOM 691 O O . GLN A 1 86 ? 0.338 6.306 4.607 1.00 95.50 86 GLN A O 1
ATOM 696 N N . MET A 1 87 ? 1.700 4.626 4.029 1.00 94.88 87 MET A N 1
ATOM 697 C CA . MET A 1 87 ? 1.009 3.631 4.859 1.00 94.88 87 MET A CA 1
ATOM 698 C C . MET A 1 87 ? 1.031 4.008 6.344 1.00 94.88 87 MET A C 1
ATOM 700 O O . MET A 1 87 ? 0.009 3.919 7.012 1.00 94.88 87 MET A O 1
ATOM 704 N N . GLU A 1 88 ? 2.162 4.494 6.862 1.00 93.94 88 GLU A N 1
ATOM 705 C CA . GLU A 1 88 ? 2.253 4.997 8.241 1.00 93.94 88 GLU A CA 1
ATOM 706 C C . GLU A 1 88 ? 1.282 6.164 8.500 1.00 93.94 88 GLU A C 1
ATOM 708 O O . GLU A 1 88 ? 0.698 6.235 9.577 1.00 93.94 88 GLU A O 1
ATOM 713 N N . ARG A 1 89 ? 1.053 7.038 7.508 1.00 92.81 89 ARG A N 1
ATOM 714 C CA . ARG A 1 89 ? 0.055 8.122 7.589 1.00 92.81 89 ARG A CA 1
ATOM 715 C C . ARG A 1 89 ? -1.385 7.617 7.502 1.00 92.81 89 ARG A C 1
ATOM 717 O O . ARG A 1 89 ? -2.253 8.177 8.154 1.00 92.81 89 ARG A O 1
ATOM 724 N N . ILE A 1 90 ? -1.647 6.580 6.712 1.00 93.81 90 ILE A N 1
ATOM 725 C CA . ILE A 1 90 ? -2.977 5.954 6.605 1.00 93.81 90 ILE A CA 1
ATOM 726 C C . ILE A 1 90 ? -3.342 5.217 7.900 1.00 93.81 90 ILE A C 1
ATOM 728 O O . ILE A 1 90 ? -4.512 5.137 8.266 1.00 93.81 90 ILE A O 1
ATOM 732 N N . LEU A 1 91 ? -2.346 4.703 8.619 1.00 93.06 91 LEU A N 1
ATOM 733 C CA . LEU A 1 91 ? -2.521 4.066 9.923 1.00 93.06 91 LEU A CA 1
ATOM 734 C C . LEU A 1 91 ? -2.670 5.072 11.080 1.00 93.06 91 LEU A C 1
ATOM 736 O O . LEU A 1 91 ? -2.871 4.643 12.218 1.00 93.06 91 LEU A O 1
ATOM 740 N N . ASP A 1 92 ? -2.554 6.378 10.819 1.00 92.75 92 ASP A N 1
ATOM 741 C CA . ASP A 1 92 ? -2.735 7.429 11.821 1.00 92.75 92 ASP A CA 1
ATOM 742 C C . ASP A 1 92 ? -4.236 7.738 12.023 1.00 92.75 92 ASP A C 1
ATOM 744 O O . ASP A 1 92 ? -4.879 8.243 11.095 1.00 92.75 92 ASP A O 1
ATOM 748 N N . PRO A 1 93 ? -4.799 7.490 13.223 1.00 90.62 93 PRO A N 1
ATOM 749 C CA . PRO A 1 93 ? -6.216 7.715 13.512 1.00 90.62 93 PRO A CA 1
ATOM 750 C C . PRO A 1 93 ? -6.660 9.172 13.361 1.00 90.62 93 PRO A C 1
ATOM 752 O O . PRO A 1 93 ? -7.817 9.429 13.042 1.00 90.62 93 PRO A O 1
ATOM 755 N N . GLU A 1 94 ? -5.774 10.145 13.588 1.00 87.25 94 GLU A N 1
ATOM 756 C CA . GLU A 1 94 ? -6.155 11.561 13.520 1.00 87.25 94 GLU A CA 1
ATOM 757 C C . GLU A 1 94 ? -6.244 12.052 12.073 1.00 87.25 94 GLU A C 1
ATOM 759 O O . GLU A 1 94 ? -6.974 12.998 11.759 1.00 87.25 94 GLU A O 1
ATOM 764 N N . ASN A 1 95 ? -5.480 11.415 11.181 1.00 82.56 95 ASN A N 1
ATOM 765 C CA . ASN A 1 95 ? -5.181 11.956 9.866 1.00 82.56 95 ASN A CA 1
ATOM 766 C C . ASN A 1 95 ? -5.615 11.074 8.686 1.00 82.56 95 ASN A C 1
ATOM 768 O O . ASN A 1 95 ? -5.368 11.473 7.543 1.00 82.56 95 ASN A O 1
ATOM 772 N N . SER A 1 96 ? -6.308 9.964 8.927 1.00 89.56 96 SER A N 1
ATOM 773 C CA . SER A 1 96 ? -6.715 9.016 7.890 1.00 89.56 96 SER A CA 1
ATOM 774 C C . SER A 1 96 ? -8.232 8.876 7.784 1.00 89.56 96 SER A C 1
ATOM 776 O O . SER A 1 96 ? -8.912 8.489 8.733 1.00 89.56 96 SER A O 1
ATOM 778 N N . GLU A 1 97 ? -8.768 9.170 6.600 1.00 90.31 97 GLU A N 1
ATOM 779 C CA . GLU A 1 97 ? -10.192 8.965 6.306 1.00 90.31 97 GLU A CA 1
ATOM 780 C C . GLU A 1 97 ? -10.526 7.475 6.230 1.00 90.31 97 GLU A C 1
ATOM 782 O O . GLU A 1 97 ? -11.550 7.053 6.763 1.00 90.31 97 GLU A O 1
ATOM 787 N N . LEU A 1 98 ? -9.620 6.665 5.668 1.00 91.12 98 LEU A N 1
ATOM 788 C CA . LEU A 1 98 ? -9.766 5.211 5.627 1.00 91.12 98 LEU A CA 1
ATOM 789 C C . LEU A 1 98 ? -9.790 4.603 7.039 1.00 91.12 98 LEU A C 1
ATOM 791 O O . LEU A 1 98 ? -10.585 3.704 7.303 1.00 91.12 98 LEU A O 1
ATOM 795 N N . TYR A 1 99 ? -8.986 5.125 7.973 1.00 92.19 99 TYR A N 1
ATOM 796 C CA . TYR A 1 99 ? -9.028 4.684 9.371 1.00 92.19 99 TYR A CA 1
ATOM 797 C C . TYR A 1 99 ? -10.413 4.919 9.980 1.00 92.19 99 TYR A C 1
ATOM 799 O O . TYR A 1 99 ? -10.974 4.016 10.594 1.00 92.19 99 TYR A O 1
ATOM 807 N N . ALA A 1 100 ? -10.992 6.109 9.787 1.00 91.06 100 ALA A N 1
ATOM 808 C CA . ALA A 1 100 ? -12.321 6.433 10.305 1.00 91.06 100 ALA A CA 1
ATOM 809 C C . ALA A 1 100 ? -13.422 5.540 9.701 1.00 91.06 100 ALA A C 1
ATOM 811 O O . ALA A 1 100 ? -14.379 5.186 10.393 1.00 91.06 100 ALA A O 1
ATOM 812 N N . VAL A 1 101 ? -13.280 5.142 8.430 1.00 91.00 101 VAL A N 1
ATOM 813 C CA . VAL A 1 101 ? -14.176 4.166 7.789 1.00 91.00 101 VAL A CA 1
ATOM 814 C C . VAL A 1 101 ? -14.097 2.815 8.503 1.00 91.00 101 VAL A C 1
ATOM 816 O O . VAL A 1 101 ? -15.133 2.303 8.924 1.00 91.00 101 VAL A O 1
ATOM 819 N N . TRP A 1 102 ? -12.895 2.268 8.707 1.00 89.25 102 TRP A N 1
ATOM 820 C CA . TRP A 1 102 ? -12.704 0.977 9.383 1.00 89.25 102 TRP A CA 1
ATOM 821 C C . TRP A 1 102 ? -13.052 1.002 10.874 1.00 89.25 102 TRP A C 1
ATOM 823 O O . TRP A 1 102 ? -13.566 0.022 11.412 1.00 89.25 102 TRP A O 1
ATOM 833 N N . GLU A 1 103 ? -12.847 2.127 11.555 1.00 91.50 103 GLU A N 1
ATOM 834 C CA . GLU A 1 103 ? -13.304 2.305 12.936 1.00 91.50 103 GLU A CA 1
ATOM 835 C C . GLU A 1 103 ? -14.830 2.160 13.038 1.00 91.50 103 GLU A C 1
ATOM 837 O O . GLU A 1 103 ? -15.341 1.539 13.972 1.00 91.50 103 GLU A O 1
ATOM 842 N N . ALA A 1 104 ? -15.567 2.654 12.039 1.00 90.12 104 ALA A N 1
ATOM 843 C CA . ALA A 1 104 ? -17.021 2.568 12.004 1.00 90.12 104 ALA A CA 1
ATOM 844 C C . ALA A 1 104 ? -17.563 1.161 11.675 1.00 90.12 104 ALA A C 1
ATOM 846 O O . ALA A 1 104 ? -18.730 0.891 11.975 1.00 90.12 104 ALA A O 1
ATOM 847 N N . THR A 1 105 ? -16.767 0.260 11.082 1.00 87.69 105 THR A N 1
ATOM 848 C CA . THR A 1 105 ? -17.210 -1.115 10.765 1.00 87.69 105 THR A CA 1
ATOM 849 C C . THR A 1 105 ? -17.131 -2.060 11.963 1.00 87.69 105 THR A C 1
ATOM 851 O O . THR A 1 105 ? -17.852 -3.057 12.001 1.00 87.6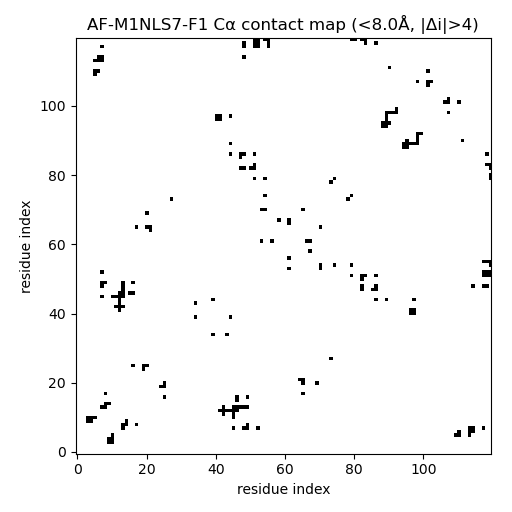9 105 THR A O 1
ATOM 854 N N . GLY A 1 106 ? -16.293 -1.742 12.956 1.00 86.44 106 GLY A N 1
ATOM 855 C CA . GLY A 1 106 ? -15.984 -2.629 14.081 1.00 86.44 106 GLY A CA 1
ATOM 856 C C . GLY A 1 106 ? -14.935 -3.704 13.766 1.00 86.44 106 GLY A C 1
ATOM 857 O O . GLY A 1 106 ? -14.652 -4.525 14.634 1.00 86.44 106 GLY A O 1
ATOM 858 N N . GLU A 1 107 ? -14.340 -3.681 12.568 1.00 88.19 107 GLU A N 1
ATOM 859 C CA . GLU A 1 107 ? -13.291 -4.613 12.103 1.00 88.19 107 GLU A CA 1
ATOM 860 C C . GLU A 1 107 ? -11.901 -3.942 12.052 1.00 88.19 107 GLU A C 1
ATOM 862 O O . GLU A 1 107 ? -10.966 -4.429 11.419 1.00 88.19 107 GLU A O 1
ATOM 867 N N . LEU A 1 108 ? -11.755 -2.802 12.736 1.00 90.00 108 LEU A N 1
ATOM 868 C CA . LEU A 1 108 ? -10.545 -1.980 12.734 1.00 90.00 108 LEU A CA 1
ATOM 869 C C . LEU A 1 108 ? -9.284 -2.753 13.140 1.00 90.00 108 LEU A C 1
ATOM 871 O O . LEU A 1 108 ? -8.242 -2.592 12.512 1.00 90.00 108 LEU A O 1
ATOM 875 N N . ASP A 1 109 ? -9.362 -3.584 14.181 1.00 90.12 109 ASP A N 1
ATOM 876 C CA . ASP A 1 109 ? -8.202 -4.334 14.676 1.00 90.12 109 ASP A CA 1
ATOM 877 C C . ASP A 1 109 ? -7.684 -5.343 13.638 1.00 90.12 109 ASP A C 1
ATOM 879 O O . ASP A 1 109 ? -6.468 -5.466 13.450 1.00 90.12 109 ASP A O 1
ATOM 883 N N . ASP A 1 110 ? -8.594 -6.010 12.924 1.00 88.31 110 ASP A N 1
ATOM 884 C CA . ASP A 1 110 ? -8.259 -6.971 11.872 1.00 88.31 110 ASP A CA 1
ATOM 885 C C . ASP A 1 110 ? -7.634 -6.257 10.666 1.00 88.31 110 ASP A C 1
ATOM 887 O O . ASP A 1 110 ? -6.577 -6.668 10.174 1.00 88.31 110 ASP A O 1
ATOM 891 N N . TRP A 1 111 ? -8.210 -5.124 10.252 1.00 90.12 111 TRP A N 1
ATOM 892 C CA . TRP A 1 111 ? -7.640 -4.281 9.199 1.00 90.12 111 TRP A CA 1
ATOM 893 C C . TRP A 1 111 ? -6.256 -3.724 9.572 1.00 90.12 111 TRP A C 1
ATOM 895 O O . TRP A 1 111 ? -5.330 -3.752 8.753 1.00 90.12 111 TRP A O 1
ATOM 905 N N . LEU A 1 112 ? -6.064 -3.258 10.813 1.00 91.50 112 LEU A N 1
ATOM 906 C CA . LEU A 1 112 ? -4.770 -2.770 11.298 1.00 91.50 112 LEU A CA 1
ATOM 907 C C . LEU A 1 112 ? -3.718 -3.880 11.289 1.00 91.50 112 LEU A C 1
ATOM 909 O O . LEU A 1 112 ? -2.566 -3.631 10.920 1.00 91.50 112 LEU A O 1
ATOM 913 N N . ALA A 1 113 ? -4.087 -5.092 11.705 1.00 88.94 113 ALA A N 1
ATOM 914 C CA . ALA A 1 113 ? -3.195 -6.243 11.685 1.00 88.94 113 ALA A CA 1
ATOM 915 C C . ALA A 1 113 ? -2.777 -6.601 10.250 1.00 88.94 113 ALA A C 1
ATOM 917 O O . ALA A 1 113 ? -1.578 -6.719 9.980 1.00 88.94 113 ALA A O 1
ATOM 918 N N . ALA A 1 114 ? -3.738 -6.696 9.326 1.00 86.75 114 ALA A N 1
ATOM 919 C CA . ALA A 1 114 ? -3.482 -6.996 7.918 1.00 86.75 114 ALA A CA 1
ATOM 920 C C . ALA A 1 114 ? -2.618 -5.915 7.244 1.00 86.75 114 ALA A C 1
ATOM 922 O O . ALA A 1 114 ? -1.601 -6.218 6.618 1.00 86.75 114 ALA A O 1
ATOM 923 N N . THR A 1 115 ? -2.954 -4.640 7.448 1.00 87.88 115 THR A N 1
ATOM 924 C CA . THR A 1 115 ? -2.231 -3.510 6.849 1.00 87.88 115 THR A CA 1
ATOM 925 C C . THR A 1 115 ? -0.802 -3.399 7.381 1.00 87.88 115 THR A C 1
ATOM 927 O O . THR A 1 115 ? 0.130 -3.136 6.620 1.00 87.88 115 THR A O 1
ATOM 930 N N . ARG A 1 116 ? -0.583 -3.646 8.680 1.00 90.19 116 ARG A N 1
ATOM 931 C CA . ARG A 1 116 ? 0.769 -3.659 9.265 1.00 90.19 116 ARG A CA 1
ATOM 932 C C . ARG A 1 116 ? 1.612 -4.820 8.753 1.00 90.19 116 ARG A C 1
ATOM 934 O O . ARG A 1 116 ? 2.812 -4.638 8.562 1.00 90.19 116 ARG A O 1
ATOM 941 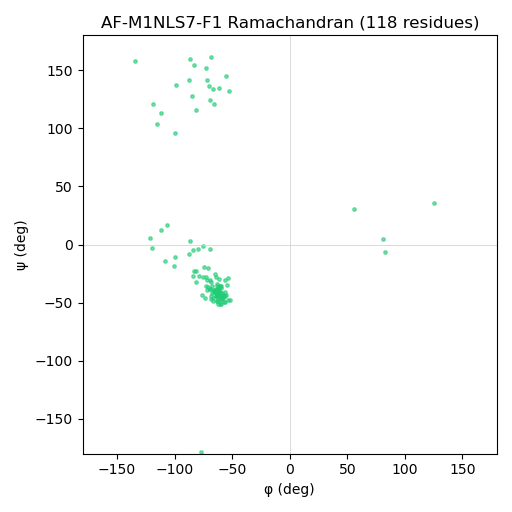N N . ALA A 1 117 ? 1.009 -5.983 8.517 1.00 86.81 117 ALA A N 1
ATOM 942 C CA . ALA A 1 117 ? 1.702 -7.121 7.918 1.00 86.81 117 ALA A CA 1
ATOM 943 C C . ALA A 1 117 ? 2.148 -6.841 6.470 1.00 86.81 117 ALA A C 1
ATOM 945 O O . ALA A 1 117 ? 3.134 -7.415 6.016 1.00 86.81 117 ALA A O 1
ATOM 946 N N . ALA A 1 118 ? 1.468 -5.927 5.772 1.00 85.31 118 ALA A N 1
ATOM 947 C CA . ALA A 1 118 ? 1.789 -5.517 4.407 1.00 85.31 118 ALA A CA 1
ATOM 948 C C . ALA A 1 118 ? 2.879 -4.428 4.293 1.00 85.31 118 ALA A C 1
ATOM 950 O O . ALA A 1 118 ? 3.248 -4.070 3.174 1.00 85.31 118 ALA A O 1
ATOM 951 N N . LEU A 1 119 ? 3.389 -3.873 5.403 1.00 87.12 119 LEU A N 1
ATOM 952 C CA . LEU A 1 119 ? 4.371 -2.777 5.385 1.00 87.12 119 LEU A CA 1
ATOM 953 C C . LEU A 1 119 ? 5.737 -3.203 4.784 1.00 87.12 119 LEU A C 1
ATOM 955 O O . LEU A 1 119 ? 6.395 -4.063 5.375 1.00 87.12 119 LEU A O 1
ATOM 959 N N . PRO A 1 120 ? 6.218 -2.548 3.703 1.00 83.44 120 PRO A N 1
ATOM 960 C CA . PRO A 1 120 ? 7.442 -2.930 2.981 1.00 83.44 120 PRO A CA 1
ATOM 961 C C . PRO A 1 120 ? 8.712 -2.291 3.522 1.00 83.44 120 PRO A C 1
ATOM 963 O O . PRO A 1 120 ? 8.728 -1.063 3.748 1.00 83.44 120 PRO A O 1
#

Foldseek 3Di:
DPQDDLALQRDPLNVVLVVCLLVVNDDLVVLLVVVVVDPDAQSNLSNLLSLLLLLVDDQVRDDPSHHPVSNVVVDDVVSLVSSLVSLVQCLDCVRHPNLVVCVVVVCNVVSSVNSVVSRD

Secondary structure (DSSP, 8-state):
-----SSTTSSHHHHHHHHHHHTT---HHHHHHHHHHS---HHHHHHHHHHHHHHH--TTSPPTT--HHHHHHH--HHHHHHHHHHHHHHT-TTT-HHHHHHHHHT-HHHHHHHHHHT--

Nearest PDB structures (foldseek):
  5di9-assembly1_C  TM=4.342E-01  e=8.943E+00  Saccharomyces cerevisiae S288C

Mean predicted aligned error: 4.53 Å

InterPro domains:
  IPR025355 Protein of unknown function DUF4259 [PF14078] (2-113)

Radius of gyration: 13.54 Å; Cα contacts (8 Å, |Δi|>4): 121; chains: 1; bounding box: 37×34×33 Å

Organism: NCBI:txid1121362

pLDDT: mean 87.44, std 10.84, range [40.03, 96.44]